Protein AF-A0A3N9USE5-F1 (afdb_monomer)

Mean predicted aligned error: 5.96 Å

Sequence (65 aa):
PTSSAEEVTNLLSKYDLLSVPVVDRSGKMLGIVTFDDALDDVIPEDLKKRLPWNYHKLRRVRGAA

Secondary structure (DSSP, 8-state):
----HHHHHHHHHHTT-SEEEEE-TT--EEEEEEHHHHHHHHS-HHHHTTS-TTHHHHHHHHTT-

Nearest PDB structures (foldseek):
  3i8n-assembly1_B  TM=9.085E-01  e=4.295E-03  Vibrio parahaemolyticus
  6jl8-assembly1_A  TM=8.113E-01  e=4.003E-03  Trypanosoma brucei brucei
  6lk4-assembly1_A  TM=8.101E-01  e=5.689E-03  Trypanosoma brucei brucei
  7oj1-assembly1_B-5  TM=8.523E-01  e=8.084E-03  Bacillus subtilis
  6jig-assembly1_A  TM=7.892E-01  e=6.103E-03  Trypanosoma brucei brucei

Foldseek 3Di:
DPDDLVRLLCVCVVVVHQKDFDADPVRHTPGIDGNVNSCVVPDDPVVVVVDDPCNVVVVVVVVPD

Structure (mmCIF, N/CA/C/O backbone):
data_AF-A0A3N9USE5-F1
#
_entry.id   AF-A0A3N9USE5-F1
#
loop_
_atom_site.group_PDB
_atom_site.id
_atom_site.type_symbol
_atom_site.label_atom_id
_atom_site.label_alt_id
_atom_site.label_comp_id
_atom_site.label_asym_id
_atom_site.label_entity_id
_atom_site.label_seq_id
_atom_site.pdbx_PDB_ins_code
_atom_site.Cartn_x
_atom_site.Cartn_y
_atom_site.Cartn_z
_atom_site.occupancy
_atom_site.B_iso_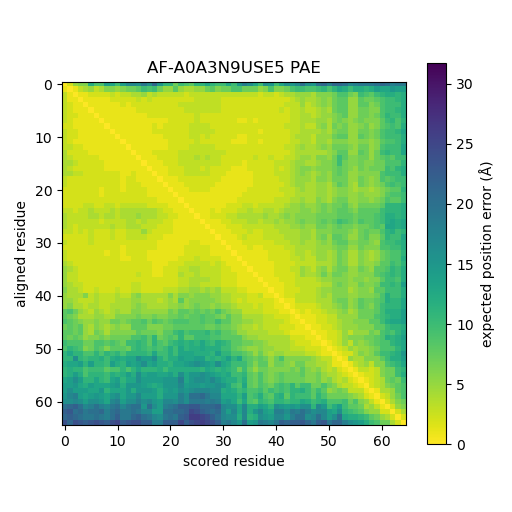or_equiv
_atom_site.auth_seq_id
_atom_site.auth_comp_id
_atom_site.auth_asym_id
_atom_site.auth_atom_id
_atom_site.pdbx_PDB_model_num
ATOM 1 N N . PRO A 1 1 ? -8.902 9.100 3.052 1.00 74.56 1 PRO A N 1
ATOM 2 C CA . PRO A 1 1 ? -7.542 8.520 2.956 1.00 74.56 1 PRO A CA 1
ATOM 3 C C . PRO A 1 1 ? -6.454 9.601 2.894 1.00 74.56 1 PRO A C 1
ATOM 5 O O . PRO A 1 1 ? -6.559 10.511 2.078 1.00 74.56 1 PRO A O 1
ATOM 8 N N . THR A 1 2 ? -5.456 9.515 3.776 1.00 87.00 2 THR A N 1
ATOM 9 C CA . THR A 1 2 ? -4.305 10.442 3.840 1.00 87.00 2 THR A CA 1
ATOM 10 C C . THR A 1 2 ? -2.953 9.726 3.837 1.00 87.00 2 THR A C 1
ATOM 12 O O . THR A 1 2 ? -1.933 10.401 3.791 1.00 87.00 2 THR A O 1
ATOM 15 N N . SER A 1 3 ? -2.943 8.392 3.915 1.00 93.31 3 SER A N 1
ATOM 16 C CA . SER A 1 3 ? -1.720 7.588 3.928 1.00 93.31 3 SER A CA 1
ATOM 17 C C . SER A 1 3 ? -1.037 7.576 2.564 1.00 93.31 3 SER A C 1
ATOM 19 O O . SER A 1 3 ? -1.721 7.584 1.537 1.00 93.31 3 SER A O 1
ATOM 21 N N . SER A 1 4 ? 0.293 7.530 2.556 1.00 93.50 4 SER A N 1
ATOM 22 C CA . SER A 1 4 ? 1.081 7.413 1.326 1.00 93.50 4 SER A CA 1
ATOM 23 C C . SER A 1 4 ? 1.095 5.975 0.795 1.00 93.50 4 SER A C 1
ATOM 25 O O . SER A 1 4 ? 0.849 5.016 1.532 1.00 93.50 4 SER A O 1
ATOM 27 N N . ALA A 1 5 ? 1.418 5.798 -0.489 1.00 91.81 5 ALA A N 1
ATOM 28 C CA . ALA A 1 5 ? 1.588 4.465 -1.068 1.00 91.81 5 ALA A CA 1
ATOM 29 C C . ALA A 1 5 ? 2.730 3.680 -0.403 1.00 91.81 5 ALA A C 1
ATOM 31 O O . ALA A 1 5 ? 2.654 2.462 -0.268 1.00 91.81 5 ALA A O 1
ATOM 32 N N . GLU A 1 6 ? 3.758 4.375 0.077 1.00 93.31 6 GLU A N 1
ATOM 33 C CA . GLU A 1 6 ? 4.893 3.782 0.780 1.00 93.31 6 GLU A CA 1
ATOM 34 C C . GLU A 1 6 ? 4.484 3.252 2.164 1.00 93.31 6 GLU A C 1
ATOM 36 O O . GLU A 1 6 ? 4.819 2.125 2.528 1.00 93.31 6 GLU A O 1
ATOM 41 N N . GLU A 1 7 ? 3.662 4.003 2.907 1.00 94.69 7 GLU A N 1
ATOM 42 C CA . GLU A 1 7 ? 3.057 3.533 4.160 1.00 94.69 7 GLU A CA 1
ATOM 43 C C . GLU A 1 7 ? 2.174 2.299 3.933 1.00 94.69 7 GLU A C 1
ATOM 45 O O . GLU A 1 7 ? 2.262 1.321 4.680 1.00 94.69 7 GLU A O 1
ATOM 50 N N . VAL A 1 8 ? 1.351 2.322 2.881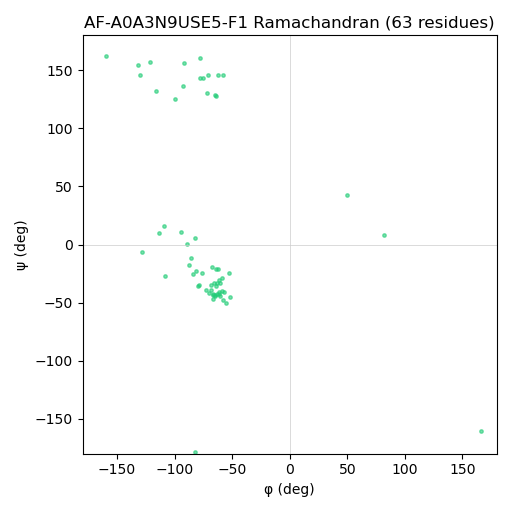 1.00 95.25 8 VAL A N 1
ATOM 51 C CA . VAL A 1 8 ? 0.479 1.200 2.510 1.00 95.25 8 VAL A CA 1
ATOM 52 C C . VAL A 1 8 ? 1.300 -0.028 2.104 1.00 95.25 8 VAL A C 1
ATOM 54 O O . VAL A 1 8 ? 1.019 -1.127 2.581 1.00 95.25 8 VAL A O 1
ATOM 57 N N . THR A 1 9 ? 2.349 0.145 1.297 1.00 94.56 9 THR A N 1
ATOM 58 C CA . THR A 1 9 ? 3.244 -0.944 0.865 1.00 94.56 9 THR A CA 1
ATOM 59 C C . THR A 1 9 ? 3.971 -1.569 2.049 1.00 94.56 9 THR A C 1
ATOM 61 O O . THR A 1 9 ? 4.049 -2.795 2.152 1.00 94.56 9 THR A O 1
ATOM 64 N N . ASN A 1 10 ? 4.464 -0.746 2.976 1.00 94.88 10 ASN A N 1
ATOM 65 C CA . ASN A 1 10 ? 5.102 -1.221 4.199 1.00 94.88 10 ASN A CA 1
ATOM 66 C C . ASN A 1 10 ? 4.132 -2.037 5.057 1.00 94.88 10 ASN A C 1
ATOM 68 O O . ASN A 1 10 ? 4.515 -3.076 5.590 1.00 94.88 10 ASN A O 1
ATOM 72 N N . LEU A 1 11 ? 2.874 -1.604 5.171 1.00 96.06 11 LEU A N 1
ATOM 73 C CA . LEU A 1 11 ? 1.853 -2.339 5.911 1.00 96.06 11 LEU A CA 1
ATOM 74 C C . LEU A 1 11 ? 1.517 -3.679 5.243 1.00 96.06 11 LEU A C 1
ATOM 76 O O . LEU A 1 11 ? 1.496 -4.702 5.923 1.00 96.06 11 LEU A O 1
ATOM 80 N N . LEU A 1 12 ? 1.312 -3.683 3.924 1.00 96.38 12 LEU A N 1
ATOM 81 C CA . LEU A 1 12 ? 1.058 -4.900 3.152 1.00 96.38 12 LEU A CA 1
ATOM 82 C C . LEU A 1 12 ? 2.208 -5.905 3.304 1.00 96.38 12 LEU A C 1
ATOM 84 O O . LEU A 1 12 ? 1.973 -7.058 3.647 1.00 96.38 12 LEU A O 1
ATOM 88 N N . SER A 1 13 ? 3.451 -5.442 3.150 1.00 94.94 13 SER A N 1
ATOM 89 C CA . SER A 1 13 ? 4.660 -6.273 3.247 1.00 94.94 13 SER A CA 1
ATOM 90 C C . SER A 1 13 ? 4.892 -6.804 4.661 1.00 94.94 13 SER A C 1
ATOM 92 O O . SER A 1 13 ? 5.228 -7.969 4.845 1.00 94.94 13 SER A O 1
ATOM 94 N N . LYS A 1 14 ? 4.695 -5.959 5.682 1.00 97.06 14 LYS A N 1
ATOM 95 C CA . LYS A 1 14 ? 4.900 -6.328 7.091 1.00 97.06 14 LYS A CA 1
ATOM 96 C C . LYS A 1 14 ? 3.995 -7.478 7.530 1.00 97.06 14 LYS A C 1
ATOM 98 O O . LYS A 1 14 ? 4.386 -8.248 8.405 1.00 97.06 14 LYS A O 1
ATOM 103 N N . TYR A 1 15 ? 2.793 -7.555 6.968 1.00 97.31 15 TYR A N 1
ATOM 104 C CA . TYR A 1 15 ? 1.774 -8.523 7.364 1.00 97.31 15 TYR A CA 1
ATOM 105 C C . TYR A 1 15 ? 1.461 -9.566 6.279 1.00 97.31 15 T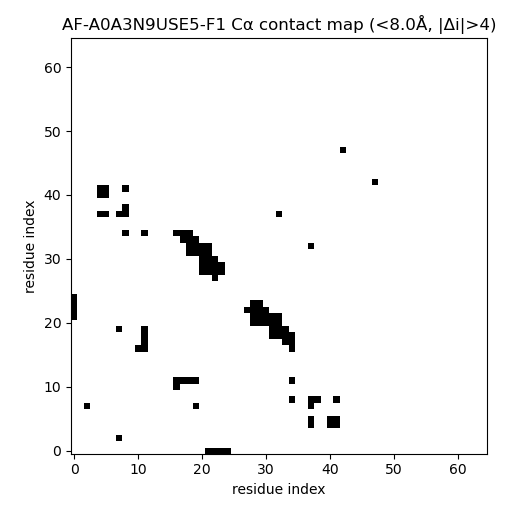YR A C 1
ATOM 107 O O . TYR A 1 15 ? 0.499 -10.307 6.446 1.00 97.31 15 TYR A O 1
ATOM 115 N N . ASP A 1 16 ? 2.254 -9.629 5.202 1.00 95.69 16 ASP A N 1
ATOM 116 C CA . ASP A 1 16 ? 2.048 -10.527 4.051 1.00 95.69 16 ASP A CA 1
ATOM 117 C C . ASP A 1 16 ? 0.611 -10.468 3.487 1.00 95.69 16 ASP A C 1
ATOM 119 O O . ASP A 1 16 ? -0.045 -11.472 3.208 1.00 95.69 16 ASP A O 1
ATOM 123 N N . LEU A 1 17 ? 0.073 -9.248 3.387 1.00 96.88 17 LEU A N 1
ATOM 124 C CA . LEU A 1 17 ? -1.293 -9.001 2.938 1.00 96.88 17 LEU A CA 1
ATOM 125 C C . LEU A 1 17 ? -1.335 -8.755 1.430 1.00 96.88 17 LEU A C 1
ATOM 127 O O . LEU A 1 17 ? -0.582 -7.949 0.890 1.00 96.88 17 LEU A O 1
ATOM 131 N N . LEU A 1 18 ? -2.319 -9.362 0.766 1.00 95.69 18 LEU A N 1
ATOM 132 C CA . LEU A 1 18 ? -2.584 -9.129 -0.659 1.00 95.69 18 LEU A CA 1
ATOM 133 C C . LEU A 1 18 ? -3.297 -7.794 -0.925 1.00 95.69 18 LEU A C 1
ATOM 135 O O . LEU A 1 18 ? -3.223 -7.253 -2.028 1.00 95.69 18 LEU A O 1
ATOM 139 N N . SER A 1 19 ? -4.026 -7.272 0.064 1.00 96.81 19 SER A N 1
ATOM 140 C CA . SER A 1 19 ? -4.747 -6.002 -0.041 1.00 96.81 19 SER A CA 1
ATOM 141 C C . SER A 1 19 ? -5.069 -5.405 1.328 1.00 96.81 19 SER A C 1
ATOM 143 O O . SER A 1 19 ? -5.063 -6.106 2.342 1.00 96.81 19 SER A O 1
ATOM 145 N N . VAL A 1 20 ? -5.375 -4.106 1.347 1.00 96.25 20 VAL A N 1
ATOM 146 C CA . VAL A 1 20 ? -5.853 -3.375 2.530 1.00 96.25 20 VAL A CA 1
ATOM 147 C C . VAL A 1 20 ? -7.107 -2.563 2.203 1.00 96.25 20 VAL A C 1
ATOM 149 O O . VAL A 1 20 ? -7.223 -2.040 1.090 1.00 96.25 20 VAL A O 1
ATOM 152 N N . PRO A 1 21 ? -8.053 -2.415 3.148 1.00 96.44 21 PRO A N 1
ATOM 153 C CA . PRO A 1 21 ? -9.213 -1.562 2.953 1.00 96.44 21 PRO A CA 1
ATOM 154 C C . PRO A 1 21 ? -8.833 -0.086 3.081 1.00 96.44 21 PRO A C 1
ATOM 156 O O . PRO A 1 21 ? -8.053 0.314 3.944 1.00 96.44 21 PRO A O 1
ATOM 159 N N . VAL A 1 22 ? -9.464 0.743 2.261 1.00 96.50 22 VAL A N 1
ATOM 160 C CA . VAL A 1 22 ? -9.421 2.197 2.386 1.00 96.50 22 VAL A CA 1
ATOM 161 C C . VAL A 1 22 ? -10.701 2.650 3.065 1.00 96.50 22 VAL A C 1
ATOM 163 O O . VAL A 1 22 ? -11.796 2.355 2.585 1.00 96.50 22 VAL A O 1
ATOM 166 N N . VAL A 1 23 ? -10.570 3.389 4.163 1.00 96.94 23 VAL A N 1
ATOM 167 C CA . VAL A 1 23 ? -11.703 3.904 4.942 1.00 96.94 23 VAL A CA 1
ATOM 168 C C . VAL A 1 23 ? -11.682 5.432 5.034 1.00 96.94 23 VAL A C 1
ATOM 170 O O . VAL A 1 23 ? -10.639 6.077 4.862 1.00 96.94 23 VAL A O 1
ATOM 173 N N . ASP A 1 24 ? -12.847 6.034 5.276 1.00 96.25 24 ASP A N 1
ATOM 174 C CA . ASP A 1 24 ? -12.943 7.439 5.680 1.00 96.25 24 ASP A CA 1
ATOM 175 C C . ASP A 1 24 ? -12.702 7.628 7.191 1.00 96.25 24 ASP A C 1
ATOM 177 O O . ASP A 1 24 ? -12.435 6.680 7.928 1.00 96.25 24 ASP A O 1
ATOM 181 N N . ARG A 1 25 ? -12.792 8.877 7.672 1.00 95.50 25 ARG A N 1
ATOM 182 C CA . ARG A 1 25 ? -12.581 9.213 9.094 1.00 95.50 25 ARG A CA 1
ATOM 183 C C . ARG A 1 25 ? -13.611 8.594 10.045 1.00 95.50 25 ARG A C 1
ATOM 185 O O . ARG A 1 25 ? -13.328 8.489 11.231 1.00 95.50 25 ARG A O 1
ATOM 192 N N . SER A 1 26 ? -14.783 8.210 9.545 1.00 96.38 26 SER A N 1
ATOM 193 C CA . SER A 1 26 ? -15.822 7.521 10.317 1.00 96.38 26 SER A CA 1
ATOM 194 C C . SER A 1 26 ? -15.669 5.995 10.288 1.00 96.38 26 SER A C 1
ATOM 196 O O . SER A 1 26 ? -16.476 5.290 10.885 1.00 96.38 26 SER A O 1
ATOM 198 N N . GLY A 1 27 ? -14.642 5.477 9.602 1.00 95.62 27 GLY A N 1
ATOM 199 C CA . GLY A 1 27 ? -14.415 4.044 9.429 1.00 95.62 27 GLY A CA 1
ATOM 200 C C . GLY A 1 27 ? -15.251 3.418 8.310 1.00 95.62 27 GLY A C 1
ATOM 201 O O . GLY A 1 27 ? -15.244 2.198 8.155 1.00 95.62 27 GLY A O 1
ATOM 202 N N . LYS A 1 28 ? -15.959 4.214 7.500 1.00 97.06 28 LYS A N 1
ATOM 203 C CA . LYS A 1 28 ? -16.732 3.690 6.370 1.00 97.06 28 LYS A CA 1
ATOM 204 C C . LYS A 1 28 ? -15.788 3.230 5.260 1.00 97.06 28 LYS A C 1
ATOM 206 O O . LYS A 1 28 ? -14.912 3.986 4.841 1.00 97.06 28 LYS A O 1
ATOM 211 N N . MET A 1 29 ? -15.999 2.012 4.756 1.00 96.75 29 MET A N 1
ATOM 212 C CA . MET A 1 29 ? -15.242 1.455 3.632 1.00 96.75 29 MET A CA 1
ATOM 213 C C . MET A 1 29 ? -15.508 2.243 2.344 1.00 96.75 29 MET A C 1
ATOM 215 O O . MET A 1 29 ? -16.655 2.464 1.957 1.00 96.75 29 MET A O 1
ATOM 219 N N . LEU A 1 30 ? -14.423 2.648 1.688 1.00 96.88 30 LEU A N 1
ATOM 220 C CA . LEU A 1 30 ? -14.413 3.356 0.409 1.00 96.88 30 LEU A CA 1
ATOM 221 C C . LEU A 1 30 ? -13.921 2.466 -0.740 1.00 96.88 30 LEU A C 1
ATOM 223 O O . LEU A 1 30 ? -14.293 2.697 -1.885 1.00 96.88 30 LEU A O 1
ATOM 227 N N . GLY A 1 31 ? -13.085 1.468 -0.44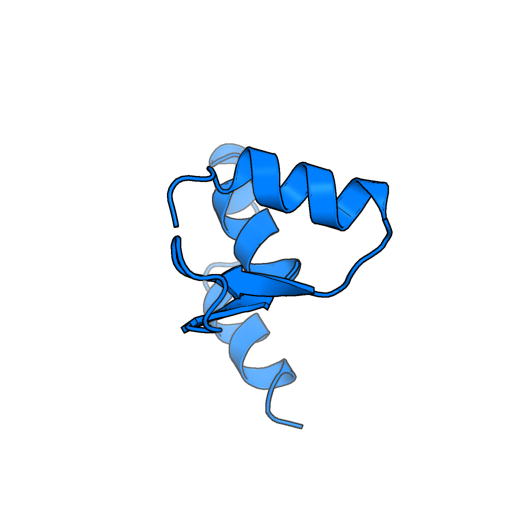5 1.00 96.69 31 GLY A N 1
ATOM 228 C CA . GLY A 1 31 ? -12.510 0.564 -1.440 1.00 96.69 31 GLY A CA 1
ATOM 229 C C . GLY A 1 31 ? -11.353 -0.252 -0.873 1.00 96.69 31 GLY A C 1
ATOM 230 O O . GLY A 1 31 ? -11.216 -0.367 0.347 1.00 96.69 31 GLY A O 1
ATOM 231 N N . ILE A 1 32 ? -10.514 -0.788 -1.759 1.00 96.38 32 ILE A N 1
ATOM 232 C CA . ILE A 1 32 ? -9.306 -1.549 -1.416 1.00 96.38 32 ILE A CA 1
ATOM 233 C C . ILE A 1 32 ? -8.105 -1.054 -2.227 1.00 96.38 32 ILE A C 1
ATOM 235 O O . ILE A 1 32 ? -8.275 -0.530 -3.326 1.00 96.38 32 ILE A O 1
ATOM 239 N N . VAL A 1 33 ? -6.904 -1.256 -1.690 1.00 95.25 33 VAL A N 1
ATOM 240 C CA . VAL A 1 33 ? -5.633 -1.154 -2.422 1.00 95.25 33 VAL A CA 1
ATOM 241 C C . VAL A 1 33 ? -4.990 -2.53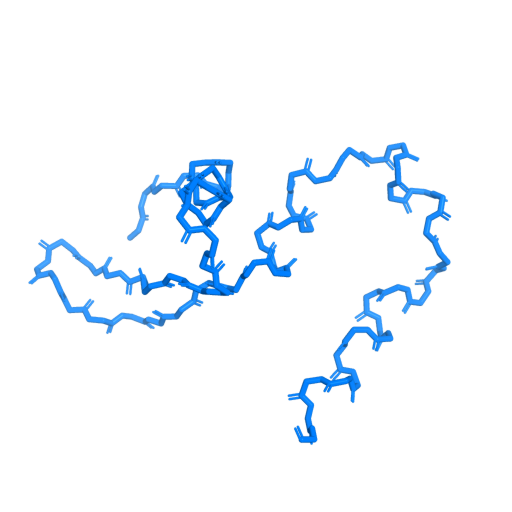2 -2.420 1.00 95.25 33 VAL A C 1
ATOM 243 O O . VAL A 1 33 ? -4.921 -3.169 -1.367 1.00 95.25 33 VAL A O 1
ATOM 246 N N . THR A 1 34 ? -4.542 -2.996 -3.584 1.00 94.50 34 THR A N 1
ATOM 247 C CA . THR A 1 34 ? -3.843 -4.278 -3.722 1.00 94.50 34 THR A CA 1
ATOM 248 C C . THR A 1 34 ? -2.331 -4.099 -3.609 1.00 94.50 34 THR A C 1
ATOM 250 O O . THR A 1 34 ? -1.803 -3.015 -3.861 1.00 94.50 34 THR A O 1
ATOM 253 N N . PHE A 1 35 ? -1.627 -5.168 -3.238 1.00 92.88 35 PHE A N 1
ATOM 254 C CA . PHE A 1 35 ? -0.163 -5.186 -3.190 1.00 92.88 35 PHE A CA 1
ATOM 255 C C . PHE A 1 35 ? 0.477 -4.832 -4.529 1.00 92.88 35 PHE A C 1
ATOM 257 O O . PHE A 1 35 ? 1.423 -4.051 -4.580 1.00 92.88 35 PHE A O 1
ATOM 264 N N . ASP A 1 36 ? -0.108 -5.346 -5.604 1.00 88.38 36 ASP A N 1
ATOM 265 C CA . ASP A 1 36 ? 0.275 -5.055 -6.974 1.00 88.38 36 ASP A CA 1
ATOM 266 C C . ASP A 1 36 ? 0.252 -3.541 -7.252 1.00 88.38 36 ASP A C 1
ATOM 268 O O . ASP A 1 36 ? 1.239 -2.994 -7.756 1.00 88.38 36 ASP A O 1
ATOM 272 N N . ASP A 1 37 ? -0.842 -2.850 -6.921 1.00 89.50 37 ASP A N 1
ATOM 273 C CA . ASP A 1 37 ? -0.982 -1.405 -7.163 1.00 89.50 37 ASP A CA 1
ATOM 274 C C . ASP A 1 37 ? -0.046 -0.577 -6.273 1.00 89.50 37 ASP A C 1
ATOM 276 O O . ASP A 1 37 ? 0.541 0.402 -6.730 1.00 89.50 37 ASP A O 1
ATOM 280 N N . ALA A 1 38 ? 0.117 -0.981 -5.009 1.00 91.25 38 ALA A N 1
ATOM 281 C CA . ALA A 1 38 ? 0.992 -0.294 -4.066 1.00 91.25 38 ALA A CA 1
ATOM 282 C C . ALA A 1 38 ? 2.465 -0.374 -4.509 1.00 91.25 38 ALA A C 1
ATOM 284 O O . ALA A 1 38 ? 3.159 0.642 -4.522 1.00 91.25 38 ALA A O 1
ATOM 285 N N . LEU A 1 39 ? 2.911 -1.554 -4.963 1.00 88.00 39 LEU A N 1
ATOM 286 C CA . LEU A 1 39 ? 4.254 -1.763 -5.506 1.00 88.00 39 LEU A CA 1
ATOM 287 C C . LEU A 1 39 ? 4.535 -0.916 -6.747 1.00 88.00 39 LEU A C 1
ATOM 289 O O . LEU A 1 39 ? 5.626 -0.362 -6.868 1.00 88.00 39 LEU A O 1
ATOM 293 N N . ASP A 1 40 ? 3.580 -0.803 -7.671 1.00 87.38 40 ASP A N 1
ATOM 294 C CA . ASP A 1 40 ? 3.782 -0.012 -8.891 1.00 87.38 40 ASP A CA 1
ATOM 295 C C . ASP A 1 40 ? 4.103 1.458 -8.579 1.00 87.38 40 ASP A C 1
ATOM 297 O O . ASP A 1 40 ? 4.835 2.095 -9.342 1.00 87.38 40 ASP A O 1
ATOM 301 N N . ASP A 1 41 ? 3.619 1.989 -7.455 1.00 88.12 41 ASP A N 1
ATOM 302 C CA . ASP A 1 41 ? 3.871 3.372 -7.045 1.00 88.12 41 ASP A CA 1
ATOM 303 C C . ASP A 1 41 ? 5.255 3.554 -6.393 1.00 88.12 41 ASP A C 1
ATOM 305 O O . ASP A 1 41 ? 5.926 4.553 -6.649 1.00 88.12 41 ASP A O 1
ATOM 309 N N . VAL A 1 42 ? 5.743 2.564 -5.631 1.00 88.75 42 VAL A N 1
ATOM 310 C CA . VAL A 1 42 ? 7.066 2.628 -4.970 1.00 88.75 42 VAL A CA 1
ATOM 311 C C . VAL A 1 42 ? 8.238 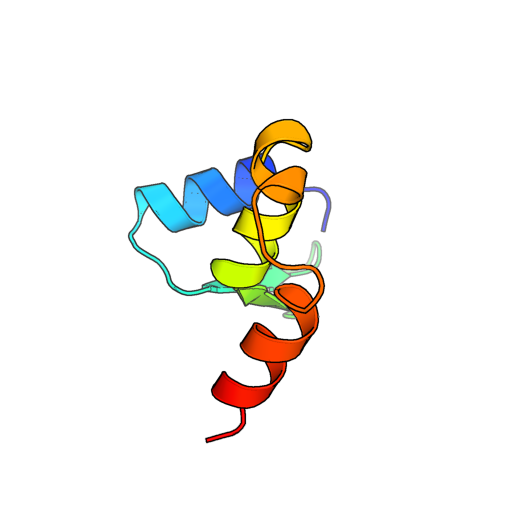2.140 -5.824 1.00 88.75 42 VAL A C 1
ATOM 313 O O . VAL A 1 42 ? 9.388 2.444 -5.505 1.00 88.75 42 VAL A O 1
ATOM 316 N N . ILE A 1 43 ? 8.001 1.386 -6.904 1.00 86.38 43 ILE A N 1
ATOM 317 C CA . ILE A 1 43 ? 9.095 0.896 -7.754 1.00 86.38 43 ILE A CA 1
ATOM 318 C C . ILE A 1 43 ? 9.835 2.083 -8.414 1.00 86.38 43 ILE A C 1
ATOM 320 O O . ILE A 1 43 ? 9.200 2.890 -9.107 1.00 86.38 43 ILE A O 1
ATOM 324 N N . PRO A 1 44 ? 11.178 2.155 -8.287 1.00 88.25 44 PRO A N 1
ATOM 325 C CA . PRO A 1 44 ? 11.997 3.183 -8.924 1.00 88.25 44 PRO A CA 1
ATOM 326 C C . PRO A 1 44 ? 11.871 3.220 -10.454 1.00 88.25 44 PRO A C 1
ATOM 328 O O . PRO A 1 44 ? 11.743 2.191 -11.123 1.00 88.25 44 PRO A O 1
ATOM 331 N N . GLU A 1 45 ? 11.959 4.418 -11.033 1.00 84.56 45 GLU A N 1
ATOM 332 C CA . GLU A 1 45 ? 11.770 4.638 -12.473 1.00 84.56 45 GLU A CA 1
ATOM 333 C C . GLU A 1 45 ? 12.823 3.921 -13.340 1.00 84.56 45 GLU A C 1
ATOM 335 O O . GLU A 1 45 ? 12.537 3.458 -14.444 1.00 84.56 45 GLU A O 1
ATOM 340 N N . ASP A 1 46 ? 14.055 3.789 -12.850 1.00 88.25 46 ASP A N 1
ATOM 341 C CA . ASP A 1 46 ? 15.117 3.022 -13.504 1.00 88.25 46 ASP A CA 1
ATOM 342 C C . ASP A 1 46 ? 14.785 1.527 -13.581 1.00 88.25 46 ASP A C 1
ATOM 344 O O . ASP A 1 46 ? 15.057 0.890 -14.602 1.00 88.25 46 ASP A O 1
ATOM 348 N N . LEU A 1 47 ? 14.127 0.982 -12.556 1.00 85.62 47 LEU A N 1
ATOM 349 C CA . LEU A 1 47 ? 13.637 -0.390 -12.574 1.00 85.62 47 LEU A CA 1
ATOM 350 C C . LEU A 1 47 ? 12.427 -0.532 -13.510 1.00 85.62 47 LEU A C 1
ATOM 352 O O . LEU A 1 47 ? 12.380 -1.486 -14.288 1.00 85.62 47 LEU A O 1
ATOM 356 N N . LYS A 1 48 ? 11.511 0.450 -13.536 1.00 83.06 48 LYS A N 1
ATOM 357 C CA . LYS A 1 48 ? 10.368 0.482 -14.476 1.00 83.06 48 LYS A CA 1
ATOM 358 C C . LYS A 1 48 ? 10.810 0.461 -15.937 1.00 83.06 48 LYS A C 1
ATOM 360 O O . LYS A 1 48 ? 10.228 -0.264 -16.736 1.00 83.06 48 LYS A O 1
ATOM 365 N N . LYS A 1 49 ? 11.882 1.177 -16.290 1.00 84.31 49 LYS A N 1
ATOM 366 C CA . LYS A 1 49 ? 12.446 1.190 -17.657 1.00 84.31 49 LYS A CA 1
ATOM 367 C C . LYS A 1 49 ? 12.961 -0.170 -18.130 1.00 84.31 49 LYS A C 1
ATOM 369 O O . LYS A 1 49 ? 13.109 -0.375 -19.332 1.00 84.31 49 LYS A O 1
ATOM 374 N N . ARG A 1 50 ? 13.258 -1.088 -17.204 1.00 85.94 50 ARG A N 1
ATOM 375 C CA . ARG A 1 50 ? 13.685 -2.463 -17.515 1.00 85.94 50 ARG A CA 1
ATOM 376 C C . ARG A 1 50 ? 12.501 -3.406 -17.721 1.00 85.94 50 ARG A C 1
ATOM 378 O O . ARG A 1 50 ? 12.702 -4.521 -18.200 1.00 85.94 50 ARG A O 1
ATOM 385 N N . LEU A 1 51 ? 11.289 -2.977 -17.371 1.00 82.62 51 LEU A N 1
ATOM 386 C CA . LEU A 1 51 ? 10.069 -3.728 -17.627 1.00 82.62 51 LEU A CA 1
ATOM 387 C C . LEU A 1 51 ? 9.668 -3.571 -19.105 1.00 82.62 51 LEU A C 1
ATOM 389 O O . LEU A 1 51 ? 9.843 -2.502 -19.694 1.00 82.62 51 LEU A O 1
ATOM 393 N N . PRO A 1 52 ? 9.138 -4.628 -19.743 1.00 83.31 52 PRO A N 1
ATOM 394 C CA . PRO A 1 52 ? 8.695 -4.553 -21.133 1.00 83.31 52 PRO A CA 1
ATOM 395 C C . PRO A 1 52 ? 7.556 -3.539 -21.266 1.00 83.31 52 PRO A C 1
ATOM 397 O O . PRO A 1 52 ? 6.735 -3.453 -20.366 1.00 83.31 52 PRO A O 1
ATOM 400 N N . TRP A 1 53 ? 7.445 -2.802 -22.381 1.00 74.50 53 TRP A N 1
ATOM 401 C CA . TRP A 1 53 ? 6.511 -1.660 -22.531 1.00 74.50 53 TRP A CA 1
ATOM 402 C C . TRP A 1 53 ? 5.042 -1.972 -22.186 1.00 74.50 53 TRP A C 1
ATOM 404 O O . TRP A 1 53 ? 4.247 -1.083 -21.886 1.00 74.50 53 TRP A O 1
ATOM 414 N N . ASN A 1 54 ? 4.660 -3.242 -22.284 1.00 78.12 54 ASN A N 1
ATOM 415 C CA . ASN A 1 54 ? 3.325 -3.756 -22.030 1.00 78.12 54 ASN A CA 1
ATOM 416 C C . ASN A 1 54 ? 3.130 -4.273 -20.594 1.00 78.12 54 ASN A C 1
ATOM 418 O O . ASN A 1 54 ? 2.098 -4.887 -20.336 1.00 78.12 54 ASN A O 1
ATOM 422 N N . TYR A 1 55 ? 4.054 -4.024 -19.663 1.00 77.06 55 TYR A N 1
ATOM 423 C CA . TYR A 1 55 ? 4.002 -4.514 -18.279 1.00 77.06 55 TYR A CA 1
ATOM 424 C C . TYR A 1 55 ? 2.675 -4.198 -17.569 1.00 77.06 55 TYR A C 1
ATOM 426 O O . TYR A 1 55 ? 2.033 -5.096 -17.023 1.00 77.06 55 TYR A O 1
ATOM 434 N N . HIS A 1 56 ? 2.182 -2.966 -17.714 1.00 70.31 56 HIS A N 1
ATOM 435 C CA . HIS A 1 56 ? 0.870 -2.538 -17.206 1.00 70.31 56 HIS A CA 1
ATOM 436 C C . HIS A 1 56 ? -0.314 -3.232 -17.882 1.00 70.31 56 HIS A C 1
ATOM 438 O O . HIS A 1 56 ? -1.352 -3.481 -17.268 1.00 70.31 56 HIS A O 1
ATOM 444 N N . LYS A 1 57 ? -0.174 -3.561 -19.171 1.00 69.12 57 LYS A N 1
ATOM 445 C CA . LYS A 1 57 ? -1.233 -4.211 -19.951 1.00 69.12 57 LYS A CA 1
ATOM 446 C C . LYS A 1 57 ? -1.300 -5.710 -19.649 1.00 69.12 57 LYS A C 1
ATOM 448 O O . LYS A 1 57 ? -2.398 -6.241 -19.588 1.00 69.12 57 LYS A O 1
ATOM 453 N N . LEU A 1 58 ? -0.161 -6.362 -19.399 1.00 66.44 58 LEU A N 1
ATOM 454 C CA . LEU A 1 58 ? -0.063 -7.784 -19.047 1.00 66.44 58 LEU A CA 1
ATOM 455 C C . LEU A 1 58 ? -0.643 -8.097 -17.657 1.00 66.44 58 LEU A C 1
ATOM 457 O O . LEU A 1 58 ? -1.256 -9.149 -17.483 1.00 66.44 58 LEU A O 1
ATOM 461 N N . ARG A 1 59 ? -0.508 -7.182 -16.686 1.00 65.44 59 ARG A N 1
ATOM 462 C CA . ARG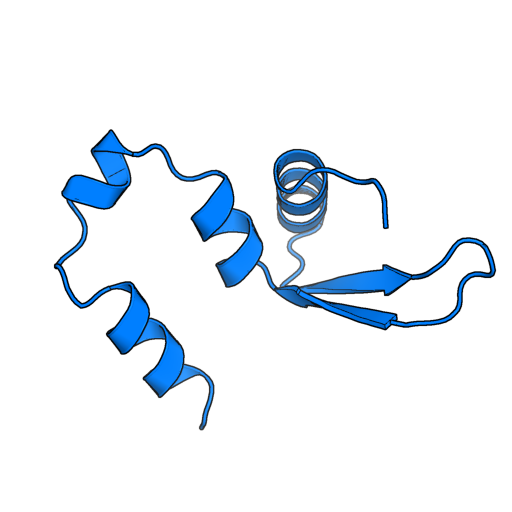 A 1 59 ? -1.066 -7.349 -15.331 1.00 65.44 59 ARG A CA 1
ATOM 463 C C . ARG A 1 59 ? -2.597 -7.345 -15.311 1.00 65.44 59 ARG A C 1
ATOM 465 O O . ARG A 1 59 ? -3.205 -8.217 -14.699 1.00 65.44 59 ARG A O 1
ATOM 472 N N . ARG A 1 60 ? -3.236 -6.436 -16.058 1.00 63.31 60 ARG A N 1
ATOM 473 C CA . ARG A 1 60 ? -4.710 -6.316 -16.091 1.00 63.31 60 ARG A CA 1
ATOM 474 C C . ARG A 1 60 ? -5.429 -7.507 -16.728 1.00 63.31 60 ARG A C 1
ATOM 476 O O . ARG A 1 60 ? -6.615 -7.679 -16.478 1.00 63.31 60 ARG A O 1
ATOM 483 N N . VAL A 1 61 ? -4.741 -8.325 -17.528 1.00 62.31 61 VAL A N 1
ATOM 484 C CA . VAL A 1 61 ? -5.344 -9.518 -18.155 1.00 62.31 61 VAL A CA 1
ATOM 485 C C . VAL A 1 61 ? -5.392 -10.714 -17.200 1.00 62.31 61 VAL A C 1
ATOM 487 O O . VAL A 1 61 ? -6.211 -11.604 -17.393 1.00 62.31 61 VAL A O 1
ATOM 490 N N . ARG A 1 62 ? -4.535 -10.749 -16.169 1.00 57.78 62 ARG A N 1
ATOM 491 C CA . ARG A 1 62 ? -4.472 -11.864 -15.209 1.00 57.78 62 ARG A CA 1
ATOM 492 C C . ARG A 1 62 ? -5.485 -11.760 -14.067 1.00 57.78 62 ARG A C 1
ATOM 494 O O . ARG A 1 62 ? -5.875 -12.791 -13.545 1.00 57.78 62 ARG A O 1
ATOM 501 N N . GLY A 1 63 ? -5.937 -10.556 -13.712 1.00 53.28 63 GLY A N 1
ATOM 502 C CA . GLY A 1 63 ? -6.908 -10.337 -12.627 1.00 53.28 63 GLY A CA 1
ATOM 503 C C . GLY A 1 63 ? -8.384 -10.542 -13.000 1.00 53.28 63 GLY A C 1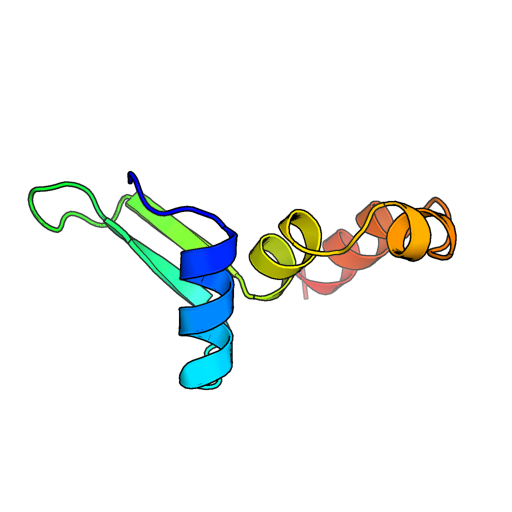
ATOM 504 O O . GLY A 1 63 ? -9.249 -10.219 -12.195 1.00 53.28 63 GLY A O 1
ATOM 505 N N . ALA A 1 64 ? -8.682 -11.011 -14.217 1.00 52.66 64 ALA A N 1
ATOM 506 C CA . ALA A 1 64 ? -10.045 -11.208 -14.728 1.00 52.66 64 ALA A CA 1
ATOM 507 C C . ALA A 1 64 ? -10.448 -12.693 -14.867 1.00 52.66 64 ALA A C 1
ATOM 509 O O . ALA A 1 64 ? -11.417 -12.990 -15.566 1.00 52.66 64 ALA A O 1
ATOM 510 N N . ALA A 1 65 ? -9.703 -13.607 -14.241 1.00 43.94 65 ALA A N 1
ATOM 511 C CA . ALA A 1 65 ? -9.971 -15.046 -14.233 1.00 43.94 65 ALA A CA 1
ATOM 512 C C . ALA A 1 65 ? -10.265 -15.542 -12.815 1.00 43.94 65 ALA A C 1
ATOM 514 O O . ALA A 1 65 ? -9.596 -15.046 -11.880 1.00 43.94 65 ALA A O 1
#

Radius of gyration: 13.63 Å; Cα contacts (8 Å, |Δi|>4): 51; chains: 1; bounding box: 32×26×33 Å

Solvent-accessible surface area (backbone atoms only — not comparable to full-atom values): 4077 Å² total; per-residue (Å²): 119,86,79,51,54,62,60,50,37,52,53,28,63,76,67,76,37,68,58,48,78,38,40,46,97,87,65,49,80,76,51,71,48,42,45,70,61,27,46,65,70,67,56,54,69,76,62,54,72,74,46,60,96,53,53,76,62,58,54,65,65,62,78,79,114

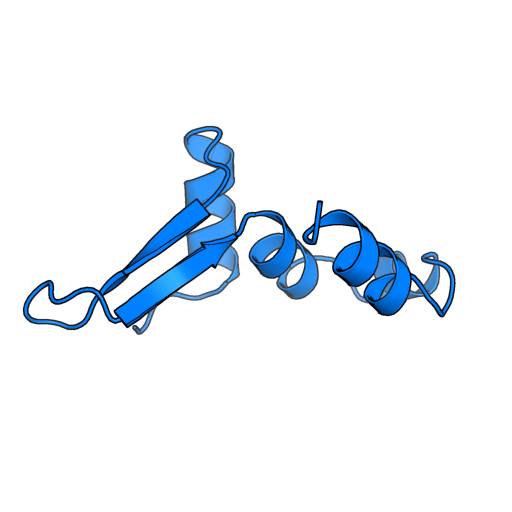pLDDT: mean 86.52, std 12.86, range [43.94, 97.31]